Protein AF-A0A0D0QSJ8-F1 (afdb_monomer_lite)

Structure (mmCIF, N/CA/C/O backbone):
data_AF-A0A0D0QSJ8-F1
#
_entry.id   AF-A0A0D0QSJ8-F1
#
loop_
_atom_site.group_PDB
_atom_site.id
_atom_site.type_symbol
_atom_site.label_atom_id
_atom_site.label_alt_id
_atom_site.label_comp_id
_atom_site.label_asym_id
_atom_site.label_entity_id
_atom_site.label_seq_id
_atom_site.pdbx_PDB_ins_code
_atom_site.Cartn_x
_atom_site.Cartn_y
_atom_site.Cartn_z
_atom_site.occupancy
_atom_site.B_iso_or_equiv
_atom_site.auth_seq_id
_atom_site.auth_comp_id
_atom_site.auth_asym_id
_atom_site.auth_atom_id
_atom_site.pdbx_PDB_model_num
ATOM 1 N N . MET A 1 1 ? -5.453 -16.944 7.792 1.00 50.31 1 MET A N 1
ATOM 2 C CA . MET A 1 1 ? -6.016 -16.166 6.670 1.00 50.31 1 MET A CA 1
ATOM 3 C C . MET A 1 1 ? -5.012 -15.908 5.555 1.00 50.31 1 MET A C 1
ATOM 5 O O . MET A 1 1 ? -5.232 -16.439 4.484 1.00 50.31 1 MET A O 1
ATOM 9 N N . ILE A 1 2 ? -3.893 -15.196 5.755 1.00 50.09 2 ILE A N 1
ATOM 10 C CA . ILE A 1 2 ? -2.922 -14.981 4.650 1.00 50.09 2 ILE A CA 1
ATOM 11 C C . ILE A 1 2 ? -2.164 -16.271 4.277 1.00 50.09 2 ILE A C 1
ATOM 13 O O . ILE A 1 2 ? -1.874 -16.495 3.110 1.00 50.09 2 ILE A O 1
ATOM 17 N N . HIS A 1 3 ? -1.943 -17.170 5.242 1.00 47.53 3 HIS A N 1
ATOM 18 C CA . HIS A 1 3 ? -1.333 -18.490 5.017 1.00 47.53 3 HIS A CA 1
ATOM 19 C C . HIS A 1 3 ? -2.167 -19.453 4.143 1.00 47.53 3 HIS A C 1
ATOM 21 O O . HIS A 1 3 ? -1.675 -20.513 3.788 1.00 47.53 3 HIS A O 1
ATOM 27 N N . GLN A 1 4 ? -3.420 -19.121 3.799 1.00 45.34 4 GLN A N 1
ATOM 28 C CA . GLN A 1 4 ? -4.262 -19.937 2.903 1.00 45.34 4 GLN A CA 1
ATOM 29 C C . GLN A 1 4 ? -4.112 -19.566 1.419 1.00 45.34 4 GLN A C 1
ATOM 31 O O . GLN A 1 4 ? -4.763 -20.169 0.571 1.00 45.34 4 GLN A O 1
ATOM 36 N N . LEU A 1 5 ? -3.267 -18.585 1.089 1.00 55.03 5 LEU A N 1
ATOM 37 C CA . LEU A 1 5 ? -2.958 -18.219 -0.297 1.00 55.03 5 LEU A CA 1
ATOM 38 C C . LEU A 1 5 ? -1.807 -19.063 -0.893 1.00 55.03 5 LEU A C 1
ATOM 40 O O . LEU A 1 5 ? -1.470 -18.890 -2.057 1.00 55.03 5 LEU A O 1
ATOM 44 N N . ASP A 1 6 ? -1.215 -19.975 -0.113 1.00 48.91 6 ASP A N 1
ATOM 45 C CA . ASP A 1 6 ? 0.107 -20.566 -0.388 1.00 48.91 6 ASP A CA 1
ATOM 46 C C . ASP A 1 6 ? 0.130 -21.791 -1.325 1.00 48.91 6 ASP A C 1
ATOM 48 O O . ASP A 1 6 ? 1.215 -22.250 -1.669 1.00 48.91 6 ASP A O 1
ATOM 52 N N . SER A 1 7 ? -1.007 -22.360 -1.751 1.00 50.69 7 SER A N 1
ATOM 53 C CA . SER A 1 7 ? -0.975 -23.637 -2.495 1.00 50.69 7 SER A CA 1
ATOM 54 C C . SER A 1 7 ? -1.142 -23.538 -4.015 1.00 50.69 7 SER A C 1
ATOM 56 O O . SER A 1 7 ? -0.770 -24.480 -4.706 1.00 50.69 7 SER A O 1
ATOM 58 N N . GLU A 1 8 ? -1.649 -22.426 -4.561 1.00 54.78 8 GLU A N 1
ATOM 59 C CA . GLU A 1 8 ? -1.856 -22.278 -6.021 1.00 54.78 8 GLU A CA 1
ATOM 60 C C . GLU A 1 8 ? -1.363 -20.940 -6.603 1.00 54.78 8 GLU A C 1
ATOM 62 O O . GLU A 1 8 ? -1.189 -20.813 -7.816 1.00 54.78 8 GLU A O 1
ATOM 67 N N . GLU A 1 9 ? -1.084 -19.937 -5.765 1.00 60.19 9 GLU A N 1
ATOM 68 C CA . GLU A 1 9 ? -0.726 -18.585 -6.201 1.00 60.19 9 GLU A CA 1
ATOM 69 C C . GLU A 1 9 ? 0.754 -18.307 -5.938 1.00 60.19 9 GLU A C 1
ATOM 71 O O . GLU A 1 9 ? 1.255 -18.495 -4.833 1.00 60.19 9 GLU A O 1
ATOM 76 N N . LYS A 1 10 ? 1.476 -17.844 -6.967 1.00 77.12 10 LYS A N 1
ATOM 77 C CA . LYS A 1 10 ? 2.928 -17.607 -6.939 1.00 77.12 10 LYS A CA 1
ATOM 78 C C . LYS A 1 10 ? 3.297 -16.356 -6.124 1.00 77.12 10 LYS A C 1
ATOM 80 O O . LYS A 1 10 ? 3.860 -15.391 -6.655 1.00 77.12 10 LYS A O 1
ATOM 85 N N . ILE A 1 11 ? 3.014 -16.377 -4.825 1.00 87.12 11 ILE A N 1
ATOM 86 C CA . ILE A 1 11 ? 3.501 -15.394 -3.858 1.00 87.12 11 ILE A CA 1
ATOM 87 C C . ILE A 1 11 ? 4.994 -15.637 -3.645 1.00 87.12 11 ILE A C 1
ATOM 89 O O . ILE A 1 11 ? 5.423 -16.715 -3.254 1.00 87.12 11 ILE A O 1
ATOM 93 N N . TYR A 1 12 ? 5.802 -14.615 -3.907 1.00 90.88 12 TYR A N 1
ATOM 94 C CA . TYR A 1 12 ? 7.232 -14.649 -3.618 1.00 90.88 12 TYR A CA 1
ATOM 95 C C . TYR A 1 12 ? 7.493 -14.425 -2.127 1.00 90.88 12 TYR A C 1
ATOM 97 O O . TYR A 1 12 ? 8.312 -15.104 -1.511 1.00 90.88 12 TYR A O 1
ATOM 105 N N . LYS A 1 13 ? 6.821 -13.423 -1.544 1.00 93.44 13 LYS A N 1
ATOM 106 C CA . LYS A 1 13 ? 7.019 -13.039 -0.145 1.00 93.44 13 LYS A CA 1
ATOM 107 C C . LYS A 1 13 ? 5.853 -12.223 0.388 1.00 93.44 13 LYS A C 1
ATOM 109 O O . LYS A 1 13 ? 5.409 -11.272 -0.254 1.00 93.44 13 LYS A O 1
ATOM 114 N N . VAL A 1 14 ? 5.449 -12.503 1.623 1.00 94.69 14 VAL A N 1
ATOM 115 C CA . VAL A 1 14 ? 4.578 -11.623 2.408 1.00 94.69 14 VAL A CA 1
ATOM 116 C C . VAL A 1 14 ? 5.390 -10.967 3.517 1.00 94.69 14 VAL A C 1
ATOM 118 O O . VAL A 1 14 ? 6.173 -11.618 4.203 1.00 94.69 14 VAL A O 1
ATOM 121 N N . THR A 1 15 ? 5.203 -9.664 3.710 1.00 93.50 15 THR A N 1
ATOM 122 C CA . THR A 1 15 ? 5.755 -8.934 4.860 1.00 93.50 15 THR A CA 1
ATOM 123 C C . THR A 1 15 ? 4.665 -8.148 5.566 1.00 93.50 15 THR A C 1
ATOM 125 O O . THR A 1 15 ? 3.685 -7.727 4.952 1.00 93.50 15 THR A O 1
ATOM 128 N N . TYR A 1 16 ? 4.848 -7.934 6.861 1.00 93.62 16 TYR A N 1
ATOM 129 C CA . TYR A 1 16 ? 3.934 -7.180 7.706 1.00 93.62 16 TYR A CA 1
ATOM 130 C C . TYR A 1 16 ? 4.689 -6.056 8.407 1.00 93.62 16 TYR A C 1
ATOM 132 O O . TYR A 1 16 ? 5.886 -6.147 8.683 1.00 93.62 16 TYR A O 1
ATOM 140 N N . ARG A 1 17 ? 3.982 -4.965 8.684 1.00 89.25 17 ARG A N 1
ATOM 141 C CA . ARG A 1 17 ? 4.535 -3.799 9.362 1.00 89.25 17 ARG A CA 1
ATOM 142 C C . ARG A 1 17 ? 3.468 -3.133 10.209 1.00 89.25 17 ARG A C 1
ATOM 144 O O . ARG A 1 17 ? 2.369 -2.856 9.736 1.00 89.25 17 ARG A O 1
ATOM 151 N N . LEU A 1 18 ? 3.857 -2.752 11.419 1.00 90.94 18 LEU A N 1
ATOM 152 C CA . LEU A 1 18 ? 3.128 -1.771 12.211 1.00 90.94 18 LEU A CA 1
ATOM 153 C C . LEU A 1 18 ? 3.786 -0.401 12.065 1.00 90.94 18 LEU A C 1
ATOM 155 O O . LEU A 1 18 ? 5.015 -0.260 12.050 1.00 90.94 18 LEU A O 1
ATOM 159 N N . LYS A 1 19 ? 2.963 0.633 11.904 1.00 87.38 19 LYS A N 1
ATOM 160 C CA . LYS A 1 19 ? 3.442 2.009 11.832 1.00 87.38 19 LYS A CA 1
ATOM 161 C C . LYS A 1 19 ? 3.973 2.429 13.205 1.00 87.38 19 LYS A C 1
ATOM 163 O O . LYS A 1 19 ? 3.312 2.222 14.217 1.00 87.38 19 LYS A O 1
ATOM 168 N N . SER A 1 20 ? 5.155 3.048 13.244 1.00 89.69 20 SER A N 1
ATOM 169 C CA . SER A 1 20 ? 5.714 3.542 14.506 1.00 89.69 20 SER A CA 1
ATOM 170 C C . SER A 1 20 ? 4.840 4.646 15.102 1.00 89.69 20 SER A C 1
ATOM 172 O O . SER A 1 20 ? 4.255 5.441 14.358 1.00 89.69 20 SER A O 1
ATOM 174 N N . ILE A 1 21 ? 4.814 4.745 16.434 1.00 89.19 21 ILE A N 1
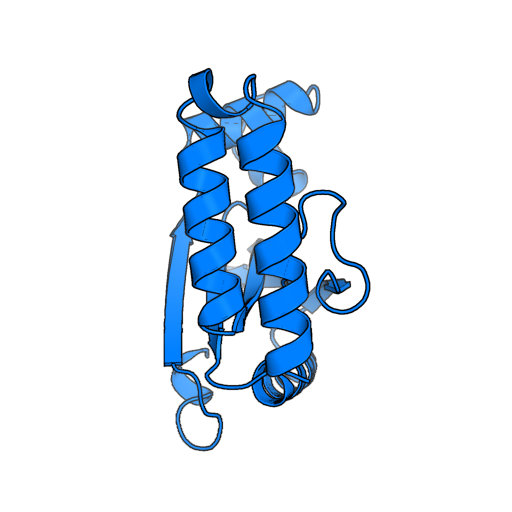ATOM 175 C CA . ILE A 1 21 ? 4.052 5.768 17.166 1.00 89.19 21 ILE A CA 1
ATOM 176 C C . ILE A 1 21 ? 4.399 7.168 16.646 1.00 89.19 21 ILE A C 1
ATOM 178 O O . ILE A 1 21 ? 3.509 7.938 16.307 1.00 89.19 21 ILE A O 1
ATOM 182 N N . GLN A 1 22 ? 5.685 7.469 16.439 1.00 91.50 22 GLN A N 1
ATOM 183 C CA . GLN A 1 22 ? 6.127 8.767 15.916 1.00 91.50 22 GLN A CA 1
ATOM 184 C C . GLN A 1 22 ? 5.538 9.063 14.526 1.00 91.50 22 GLN A C 1
ATOM 186 O O . GLN A 1 22 ? 5.213 10.201 14.195 1.00 91.50 22 GLN A O 1
ATOM 191 N N . SER A 1 23 ? 5.392 8.042 13.681 1.00 90.44 23 SER A N 1
ATOM 192 C CA . SER A 1 23 ? 4.820 8.193 12.342 1.00 90.44 23 SER A CA 1
ATOM 193 C C . SER A 1 23 ? 3.296 8.324 12.366 1.00 90.44 23 SER A C 1
ATOM 195 O O . SER A 1 23 ? 2.751 9.041 11.528 1.00 90.44 23 SER A O 1
ATOM 197 N N . ILE A 1 24 ? 2.624 7.673 13.320 1.00 91.38 24 ILE A N 1
ATOM 198 C CA . ILE A 1 24 ? 1.192 7.849 13.604 1.00 91.38 24 ILE A CA 1
ATOM 199 C C . ILE A 1 24 ? 0.940 9.288 14.068 1.00 91.38 24 ILE A C 1
ATOM 201 O O . ILE A 1 24 ? 0.158 9.996 13.433 1.00 91.38 24 ILE A O 1
ATOM 205 N N . SER A 1 25 ? 1.666 9.756 15.090 1.00 91.62 25 SER A N 1
ATOM 206 C CA . SER A 1 25 ? 1.524 11.106 15.650 1.00 91.62 25 SER A CA 1
ATOM 207 C C . SER A 1 25 ? 1.720 12.186 14.591 1.00 91.62 25 SER A C 1
ATOM 209 O O . SER A 1 25 ? 0.851 13.036 14.412 1.00 91.62 25 SER A O 1
ATOM 211 N N . ARG A 1 26 ? 2.795 12.098 13.791 1.00 92.12 26 ARG A N 1
ATOM 212 C CA . ARG A 1 26 ? 3.039 13.038 12.681 1.00 92.12 26 ARG A CA 1
ATOM 213 C C . ARG A 1 26 ? 1.905 13.051 11.658 1.00 92.12 26 ARG A C 1
ATOM 215 O O . ARG A 1 26 ? 1.605 14.096 11.088 1.00 92.12 26 ARG A O 1
ATOM 222 N N . LYS A 1 27 ? 1.281 11.902 11.383 1.00 90.81 27 LYS A N 1
ATOM 223 C CA . LYS A 1 27 ? 0.194 11.805 10.400 1.00 90.81 27 LYS A CA 1
ATOM 224 C C . LYS A 1 27 ? -1.120 12.380 10.937 1.00 90.81 27 LYS A C 1
ATOM 226 O O . LYS A 1 27 ? -1.842 13.005 10.165 1.00 90.81 27 LYS A O 1
ATOM 231 N N . LEU A 1 28 ? -1.399 12.215 12.232 1.00 93.56 28 LEU A N 1
ATOM 232 C CA . LEU A 1 28 ? -2.527 12.871 12.904 1.00 93.56 28 LEU A CA 1
ATOM 233 C C . LEU A 1 28 ? -2.352 14.389 12.939 1.00 93.56 28 LEU A C 1
ATOM 235 O O . LEU A 1 28 ? -3.257 15.109 12.528 1.00 93.56 28 LEU A O 1
ATOM 239 N N . GLN A 1 29 ? -1.160 14.864 13.303 1.00 93.75 29 GLN A N 1
ATOM 240 C CA . GLN A 1 29 ? -0.836 16.292 13.306 1.00 93.75 29 GLN A CA 1
ATOM 241 C C . GLN A 1 29 ? -0.994 16.919 11.914 1.00 93.75 29 GLN A C 1
ATOM 243 O O . GLN A 1 29 ? -1.662 17.934 11.780 1.00 93.75 29 GLN A O 1
ATOM 248 N N . ARG A 1 30 ? -0.491 16.272 10.849 1.00 92.50 30 ARG A N 1
ATOM 249 C CA . ARG A 1 30 ? -0.698 16.725 9.453 1.00 92.50 30 ARG A CA 1
ATOM 250 C C . ARG A 1 30 ? -2.169 16.789 9.029 1.00 92.50 30 ARG A C 1
ATOM 252 O O . ARG A 1 30 ? -2.491 17.465 8.062 1.00 92.50 30 ARG A O 1
ATOM 259 N N . LYS A 1 31 ? -3.046 16.046 9.706 1.00 92.12 31 LYS A N 1
ATOM 260 C CA . LYS A 1 31 ? -4.500 16.051 9.496 1.00 92.12 31 LYS A CA 1
ATOM 261 C C . LYS A 1 31 ? -5.230 16.989 10.468 1.00 92.12 31 LYS A C 1
ATOM 263 O O . LYS A 1 31 ? -6.458 16.947 10.510 1.00 92.12 31 LYS A O 1
ATOM 268 N N . ASN A 1 32 ? -4.500 17.791 11.249 1.00 93.19 32 ASN A N 1
ATOM 269 C CA . ASN A 1 32 ? -5.026 18.645 12.315 1.00 93.19 32 ASN A CA 1
ATOM 270 C C . ASN A 1 32 ? -5.907 17.865 13.307 1.00 93.19 32 ASN A C 1
ATOM 272 O O . ASN A 1 32 ? -6.999 18.298 13.670 1.00 93.19 32 ASN A O 1
ATOM 276 N N . LYS A 1 33 ? -5.458 16.666 13.703 1.00 94.25 33 LYS A N 1
ATOM 277 C CA . LYS A 1 33 ? -6.124 15.815 14.697 1.00 94.25 33 LYS A CA 1
ATOM 278 C C . LYS A 1 33 ? -5.249 15.652 15.931 1.00 94.25 33 LYS A C 1
ATOM 280 O O . LYS A 1 33 ? -4.031 15.507 15.824 1.00 94.25 33 LYS A O 1
ATOM 285 N N . GLU A 1 34 ? -5.892 15.619 17.091 1.00 93.38 34 GLU A N 1
ATOM 286 C CA . GLU A 1 34 ? -5.233 15.342 18.365 1.00 93.38 34 GLU A CA 1
ATOM 287 C C . GLU A 1 34 ? -4.600 13.942 18.356 1.00 93.38 34 GLU A C 1
ATOM 289 O O . GLU A 1 34 ? -5.169 12.990 17.802 1.00 93.38 34 GLU A O 1
ATOM 294 N N . VAL A 1 35 ? -3.424 13.814 18.972 1.00 92.00 35 VAL A N 1
ATOM 295 C CA . VAL A 1 35 ? -2.651 12.569 19.024 1.00 92.00 35 VAL A CA 1
ATOM 296 C C . VAL A 1 35 ? -3.228 11.646 20.097 1.00 92.00 35 VAL A C 1
ATOM 298 O O . VAL A 1 35 ? -2.717 11.547 21.206 1.00 92.00 35 VAL A O 1
ATOM 301 N N . THR A 1 36 ? -4.308 10.951 19.749 1.00 91.44 36 THR A N 1
ATOM 302 C CA . THR A 1 36 ? -4.957 9.958 20.613 1.00 91.44 36 THR A CA 1
ATOM 303 C C . THR A 1 36 ? -5.135 8.633 19.877 1.00 91.44 36 THR A C 1
ATOM 305 O O . THR A 1 36 ? -5.249 8.597 18.648 1.00 91.44 36 THR A O 1
ATOM 308 N N . LEU A 1 37 ? -5.200 7.522 20.621 1.00 84.50 37 LEU A N 1
ATOM 309 C CA . LEU A 1 37 ? -5.452 6.193 20.045 1.00 84.50 37 LEU A CA 1
ATOM 310 C C . LEU A 1 37 ? -6.792 6.151 19.293 1.00 84.50 37 LEU A C 1
ATOM 312 O O . LEU A 1 37 ? -6.882 5.579 18.209 1.00 84.50 37 LEU A O 1
ATOM 316 N N . LYS A 1 38 ? -7.818 6.811 19.844 1.00 87.69 38 LYS A N 1
ATOM 317 C CA . LYS A 1 38 ? -9.143 6.927 19.225 1.00 87.69 38 LYS A CA 1
ATOM 318 C C . LYS A 1 38 ? -9.057 7.604 17.855 1.00 87.69 38 LYS A C 1
ATOM 320 O O . LYS A 1 38 ? -9.573 7.070 16.877 1.00 87.69 38 LYS A O 1
ATOM 325 N N . ASN A 1 39 ? -8.359 8.737 17.768 1.00 89.69 39 ASN A N 1
ATOM 326 C CA . ASN A 1 39 ? -8.180 9.445 16.502 1.00 89.69 39 ASN A CA 1
ATOM 327 C C . ASN A 1 39 ? -7.306 8.661 15.521 1.00 89.69 39 ASN A C 1
ATOM 329 O O . ASN A 1 39 ? -7.582 8.685 14.324 1.00 89.69 39 ASN A O 1
ATOM 333 N N . ALA A 1 40 ? -6.286 7.946 16.002 1.00 87.12 40 ALA A N 1
ATOM 334 C CA . ALA A 1 40 ? -5.481 7.074 15.155 1.00 87.12 40 ALA A CA 1
ATOM 335 C C . ALA A 1 40 ? -6.368 6.041 14.447 1.00 87.12 40 ALA A C 1
ATOM 337 O O . ALA A 1 40 ? -6.389 6.009 13.219 1.00 87.12 40 AL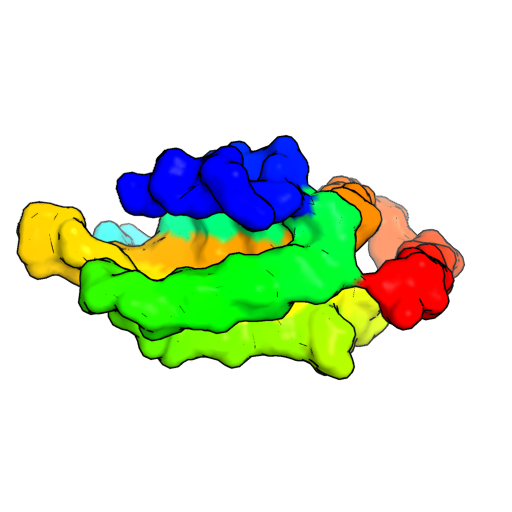A A O 1
ATOM 338 N N . LEU A 1 41 ? -7.146 5.266 15.210 1.00 83.44 41 LEU A N 1
ATOM 339 C CA . LEU A 1 41 ? -8.020 4.219 14.671 1.00 83.44 41 LEU A CA 1
ATOM 340 C C . LEU A 1 41 ? -9.122 4.765 13.753 1.00 83.44 41 LEU A C 1
ATOM 342 O O . LEU A 1 41 ? -9.541 4.075 12.832 1.00 83.44 41 LEU A O 1
ATOM 346 N N . HIS A 1 42 ? -9.583 5.994 13.993 1.00 85.25 42 HIS A N 1
ATOM 347 C CA . HIS A 1 42 ? -10.661 6.595 13.211 1.00 85.25 42 HIS A CA 1
ATOM 348 C C . HIS A 1 42 ? -10.184 7.269 11.912 1.00 85.25 42 HIS A C 1
ATOM 350 O O . HIS A 1 42 ? -10.876 7.215 10.900 1.00 85.25 42 HIS A O 1
ATOM 356 N N . TYR A 1 43 ? -9.016 7.924 11.918 1.00 86.88 43 TYR A N 1
ATOM 357 C CA . TYR A 1 43 ? -8.571 8.777 10.805 1.00 86.88 43 TYR A CA 1
ATOM 358 C C . TYR A 1 43 ? -7.408 8.209 9.981 1.00 86.88 43 TYR A C 1
ATOM 360 O O . TYR A 1 43 ? -7.068 8.782 8.933 1.00 86.88 43 TYR A O 1
ATOM 368 N N . LEU A 1 44 ? -6.744 7.151 10.453 1.00 87.19 44 LEU A N 1
ATOM 369 C CA . LEU A 1 44 ? -5.594 6.557 9.776 1.00 87.19 44 LEU A CA 1
ATOM 370 C C . LEU A 1 44 ? -5.918 5.153 9.274 1.00 87.19 44 LEU A C 1
ATOM 372 O O . LEU A 1 44 ? -6.220 4.261 10.054 1.00 87.19 44 LEU A O 1
ATOM 376 N N . ASN A 1 45 ? -5.738 4.951 7.970 1.00 84.88 45 ASN A N 1
ATOM 377 C CA . ASN A 1 45 ? -6.038 3.677 7.313 1.00 84.88 45 ASN A CA 1
ATOM 378 C C . ASN A 1 45 ? -4.818 2.746 7.168 1.00 84.88 45 ASN A C 1
ATOM 380 O O . ASN A 1 45 ? -4.943 1.647 6.651 1.00 84.88 45 ASN A O 1
ATOM 384 N N . ASP A 1 46 ? -3.631 3.204 7.574 1.00 84.38 46 ASP A N 1
ATOM 385 C CA . ASP A 1 46 ? -2.330 2.558 7.344 1.00 84.38 46 ASP A CA 1
ATOM 386 C C . ASP A 1 46 ? -1.544 2.375 8.655 1.00 84.38 46 ASP A C 1
ATOM 388 O O . ASP A 1 46 ? -0.326 2.584 8.709 1.00 84.38 46 ASP A O 1
ATOM 392 N N . ILE A 1 47 ? -2.255 2.062 9.744 1.00 86.88 47 ILE A N 1
ATOM 393 C CA . ILE A 1 47 ? -1.634 1.713 11.031 1.00 86.88 47 ILE A CA 1
ATOM 394 C C . ILE A 1 47 ? -0.979 0.337 10.923 1.00 86.88 47 ILE A C 1
ATOM 396 O O . ILE A 1 47 ? 0.191 0.181 11.281 1.00 86.88 47 ILE A O 1
ATOM 400 N N . ALA A 1 48 ? -1.723 -0.631 10.393 1.00 91.44 48 ALA A N 1
ATOM 401 C CA . ALA A 1 48 ? -1.220 -1.937 10.006 1.00 91.44 48 ALA A CA 1
ATOM 402 C C . ALA A 1 48 ? -1.053 -1.984 8.485 1.00 91.44 48 ALA A C 1
ATOM 404 O O . ALA A 1 48 ? -1.908 -1.503 7.739 1.00 91.44 48 ALA A O 1
ATOM 405 N N . GLY A 1 49 ? 0.067 -2.543 8.038 1.00 93.69 49 GLY A N 1
ATOM 406 C CA . GLY A 1 49 ? 0.385 -2.698 6.629 1.00 93.69 49 GLY A CA 1
ATOM 407 C C . GLY A 1 49 ? 0.837 -4.117 6.320 1.00 93.69 49 GLY A C 1
ATOM 408 O O . GLY A 1 49 ? 1.679 -4.669 7.030 1.00 93.69 49 GLY A O 1
ATOM 409 N N . ILE A 1 50 ? 0.313 -4.681 5.240 1.00 95.25 50 ILE A N 1
ATOM 410 C CA . ILE A 1 50 ? 0.759 -5.943 4.655 1.00 95.25 50 ILE A CA 1
ATOM 411 C C . ILE A 1 50 ? 1.315 -5.628 3.273 1.00 95.25 50 ILE A C 1
ATOM 413 O O . ILE A 1 50 ? 0.737 -4.842 2.525 1.00 95.25 50 ILE A O 1
ATOM 417 N N . ARG A 1 51 ? 2.432 -6.247 2.907 1.00 96.12 51 ARG A N 1
ATOM 418 C CA . ARG A 1 51 ? 2.924 -6.232 1.532 1.00 96.12 51 ARG A CA 1
ATOM 419 C C . ARG A 1 51 ? 2.988 -7.648 1.000 1.00 96.12 51 ARG A C 1
ATOM 421 O O . ARG A 1 51 ? 3.670 -8.481 1.591 1.00 96.12 51 ARG A O 1
ATOM 428 N N . ILE A 1 52 ? 2.315 -7.871 -0.119 1.00 96.19 52 ILE A N 1
ATOM 429 C CA . ILE A 1 52 ? 2.333 -9.128 -0.859 1.00 96.19 52 ILE A CA 1
ATOM 430 C C . ILE A 1 52 ? 3.168 -8.895 -2.116 1.00 96.19 52 ILE A C 1
ATOM 432 O O . ILE A 1 52 ? 2.827 -8.065 -2.960 1.00 96.19 52 ILE A O 1
ATOM 436 N N . ILE A 1 53 ? 4.301 -9.584 -2.198 1.00 96.12 53 ILE A N 1
ATOM 437 C CA . ILE A 1 53 ? 5.211 -9.542 -3.337 1.00 96.12 53 ILE A CA 1
ATOM 438 C C . ILE A 1 53 ? 4.950 -10.797 -4.160 1.00 96.12 53 ILE A C 1
ATOM 440 O O . ILE A 1 53 ? 5.088 -11.911 -3.657 1.00 96.12 53 ILE A O 1
ATOM 444 N N . CYS A 1 54 ? 4.560 -10.599 -5.410 1.00 94.50 54 CYS A N 1
ATOM 445 C CA . CYS A 1 54 ? 4.212 -11.638 -6.367 1.00 94.50 54 CYS A CA 1
ATOM 446 C C . CYS A 1 54 ? 5.352 -11.814 -7.371 1.00 94.50 54 CYS A C 1
ATOM 448 O O . CYS A 1 54 ? 6.131 -10.884 -7.604 1.00 94.50 54 CYS A O 1
ATOM 450 N N . ASN A 1 55 ? 5.449 -12.998 -7.971 1.00 90.38 55 ASN A N 1
ATOM 451 C CA . ASN A 1 55 ? 6.461 -13.251 -8.994 1.00 90.38 55 ASN A CA 1
ATOM 452 C C . ASN A 1 55 ? 6.143 -12.518 -10.304 1.00 90.38 55 ASN A C 1
ATOM 454 O O . ASN A 1 55 ? 7.040 -11.916 -10.890 1.00 90.38 55 ASN A O 1
ATOM 458 N N . LEU A 1 56 ? 4.879 -12.546 -10.739 1.00 90.19 56 LEU A N 1
ATOM 459 C CA . LEU A 1 56 ? 4.446 -11.990 -12.021 1.00 90.19 56 LEU A CA 1
ATOM 460 C C . LEU A 1 56 ? 3.392 -10.895 -11.854 1.00 90.19 56 LEU A C 1
ATOM 462 O O . LEU A 1 56 ? 2.738 -10.776 -10.815 1.00 90.19 56 LEU A O 1
ATOM 466 N N . TYR A 1 57 ? 3.223 -10.112 -12.919 1.00 91.38 57 TYR A N 1
ATOM 467 C CA . TYR A 1 57 ? 2.212 -9.064 -13.028 1.00 91.38 57 TYR A CA 1
ATOM 468 C C . TYR A 1 57 ? 0.790 -9.610 -12.825 1.00 91.38 57 TYR A C 1
ATOM 470 O O . TYR A 1 57 ? 0.057 -9.109 -11.974 1.00 91.38 57 TYR A O 1
ATOM 478 N N . ASP A 1 58 ? 0.423 -10.684 -13.529 1.00 92.44 58 ASP A N 1
ATOM 479 C CA . ASP A 1 58 ? -0.923 -11.271 -13.450 1.00 92.44 58 ASP A CA 1
ATOM 480 C C . ASP A 1 58 ? -1.271 -11.773 -12.046 1.00 92.44 58 ASP A C 1
ATOM 482 O O . ASP A 1 58 ? -2.420 -11.681 -11.607 1.00 92.44 58 ASP A O 1
ATOM 486 N N . ASP A 1 59 ? -0.276 -12.276 -11.313 1.00 92.81 59 ASP A N 1
ATOM 487 C CA . ASP A 1 59 ? -0.463 -12.783 -9.954 1.00 92.81 59 ASP A CA 1
ATOM 488 C C . ASP A 1 59 ? -0.898 -11.662 -8.997 1.00 92.81 59 ASP A C 1
ATOM 490 O O . ASP A 1 59 ? -1.716 -11.895 -8.105 1.00 92.81 59 ASP A O 1
ATOM 494 N N . VAL A 1 60 ? -0.437 -10.424 -9.224 1.00 94.88 60 VAL A N 1
ATOM 495 C CA . VAL A 1 60 ? -0.873 -9.250 -8.452 1.00 94.88 60 VAL A CA 1
ATOM 496 C C . VAL A 1 60 ? -2.387 -9.069 -8.558 1.00 94.88 60 VAL A C 1
ATOM 498 O O . VAL A 1 60 ? -3.059 -8.873 -7.542 1.00 94.88 60 VAL A O 1
ATOM 501 N N . TYR A 1 61 ? -2.941 -9.159 -9.768 1.00 95.00 61 TYR A N 1
ATOM 502 C CA . TYR A 1 61 ? -4.373 -8.974 -10.000 1.00 95.00 61 TYR A CA 1
ATOM 503 C C . TYR A 1 61 ? -5.197 -10.179 -9.555 1.00 95.00 61 TYR A C 1
ATOM 505 O O . TYR A 1 61 ? -6.243 -9.991 -8.935 1.00 95.00 61 TYR A O 1
ATOM 513 N N . LYS A 1 62 ? -4.708 -11.407 -9.774 1.00 93.62 62 LYS A N 1
ATOM 514 C CA . LYS A 1 62 ? -5.356 -12.628 -9.264 1.00 93.62 62 LYS A CA 1
ATOM 515 C C . LYS A 1 62 ? -5.532 -12.570 -7.748 1.00 93.62 62 LYS A C 1
ATOM 517 O O . LYS A 1 62 ? -6.646 -12.737 -7.254 1.00 93.62 62 LYS A O 1
ATOM 522 N N . ILE A 1 63 ? -4.465 -12.238 -7.019 1.00 93.25 63 ILE A N 1
ATOM 523 C CA . ILE A 1 63 ? -4.518 -12.123 -5.558 1.00 93.25 63 ILE A CA 1
ATOM 524 C C . ILE A 1 63 ? -5.394 -10.936 -5.142 1.00 93.25 63 ILE A C 1
ATOM 526 O O . ILE A 1 63 ? -6.193 -11.070 -4.219 1.00 93.25 63 ILE A O 1
ATOM 530 N N . THR A 1 64 ? -5.315 -9.793 -5.834 1.00 94.62 64 THR A N 1
ATOM 531 C CA . THR A 1 64 ? -6.198 -8.641 -5.561 1.00 94.62 64 THR A CA 1
ATOM 532 C C . THR A 1 64 ? -7.676 -9.023 -5.684 1.00 94.62 64 THR A C 1
ATOM 534 O O . THR A 1 64 ? -8.483 -8.635 -4.841 1.00 94.62 64 THR A O 1
ATOM 537 N N . ASN A 1 65 ? -8.047 -9.797 -6.704 1.00 94.00 65 ASN A N 1
ATOM 538 C CA . ASN A 1 65 ? -9.420 -10.258 -6.906 1.00 94.00 65 ASN A CA 1
ATOM 539 C C . ASN A 1 65 ? -9.843 -11.256 -5.827 1.00 94.00 65 ASN A C 1
ATOM 541 O O . ASN A 1 65 ? -10.910 -11.102 -5.244 1.00 94.00 65 ASN A O 1
ATOM 545 N N . LYS A 1 66 ? -8.983 -12.216 -5.481 1.00 91.81 66 LYS A N 1
ATOM 546 C CA . LYS A 1 66 ? -9.268 -13.185 -4.417 1.00 91.81 66 LYS A CA 1
ATOM 547 C C . LYS A 1 66 ? -9.414 -12.538 -3.043 1.00 91.81 66 LYS A C 1
ATOM 549 O O . LYS A 1 66 ? -10.290 -12.917 -2.279 1.00 91.81 66 LYS A O 1
ATOM 554 N N . LEU A 1 67 ? -8.611 -11.523 -2.722 1.00 92.06 67 LEU A N 1
ATOM 555 C CA . LEU A 1 67 ? -8.760 -10.784 -1.464 1.00 92.06 67 LEU A CA 1
ATOM 556 C C . LEU A 1 67 ? -10.135 -10.111 -1.340 1.00 92.06 67 LEU A C 1
ATOM 558 O O . LEU A 1 67 ? -10.627 -9.962 -0.226 1.00 92.06 67 LEU A O 1
ATOM 562 N N . GLN A 1 68 ? -10.763 -9.733 -2.458 1.00 92.88 68 GLN A N 1
ATOM 563 C CA . GLN A 1 68 ? -12.107 -9.145 -2.465 1.00 92.88 68 GLN A CA 1
ATOM 564 C C . GLN A 1 68 ? -13.217 -10.176 -2.225 1.00 92.88 68 GLN A C 1
ATOM 566 O O . GLN A 1 68 ? -14.308 -9.791 -1.818 1.00 92.88 68 GLN A O 1
ATOM 571 N N . THR A 1 69 ? -12.968 -11.469 -2.458 1.00 90.88 69 THR A N 1
ATOM 572 C CA . THR A 1 69 ? -13.974 -12.528 -2.261 1.00 90.88 69 THR A CA 1
ATOM 573 C C . THR A 1 69 ? -13.981 -13.095 -0.842 1.00 90.88 69 THR A C 1
ATOM 575 O O . THR A 1 69 ? -14.792 -13.961 -0.526 1.00 90.88 69 THR A O 1
ATOM 578 N N . ILE A 1 70 ? -13.057 -12.660 0.014 1.00 88.94 70 ILE A N 1
ATOM 579 C CA . ILE A 1 70 ? -12.940 -13.140 1.388 1.00 88.94 70 ILE A CA 1
ATOM 580 C C . ILE A 1 70 ? -13.989 -12.441 2.262 1.00 88.94 70 ILE A C 1
ATOM 582 O O . ILE A 1 70 ? -13.927 -11.230 2.451 1.00 88.94 70 ILE A O 1
ATOM 586 N N . SER A 1 71 ? -14.909 -13.213 2.847 1.00 84.06 71 SER A N 1
ATOM 587 C CA . SER A 1 71 ? -16.043 -12.704 3.638 1.00 84.06 71 SER A CA 1
ATOM 588 C C . SER A 1 71 ? -15.641 -11.810 4.813 1.00 84.06 71 SER A C 1
ATOM 590 O O . SER A 1 71 ? -16.326 -10.835 5.107 1.00 84.06 71 SER A O 1
ATOM 592 N N . ASP A 1 72 ? -14.524 -12.121 5.471 1.00 85.12 72 ASP A N 1
ATOM 593 C CA . ASP A 1 72 ? -14.092 -11.412 6.682 1.00 85.12 72 ASP A CA 1
ATOM 594 C C . ASP A 1 72 ? -13.240 -10.165 6.374 1.00 85.12 72 ASP A C 1
ATOM 596 O O . ASP A 1 72 ? -12.777 -9.482 7.293 1.00 85.12 72 ASP A O 1
ATOM 600 N N . LEU A 1 73 ? -13.001 -9.867 5.089 1.00 87.94 73 LEU A N 1
ATOM 601 C CA . LEU A 1 73 ? -12.295 -8.672 4.634 1.00 87.94 73 LEU A CA 1
ATOM 602 C C . LEU A 1 73 ? -13.281 -7.671 4.037 1.00 87.94 73 LEU A C 1
ATOM 604 O O . LEU A 1 73 ? -13.706 -7.785 2.891 1.00 87.94 73 LEU A O 1
ATOM 608 N N . GLU A 1 74 ? -13.582 -6.616 4.788 1.00 91.75 74 GLU A N 1
ATOM 609 C CA . GLU A 1 74 ? -14.359 -5.507 4.246 1.00 91.75 74 GLU A CA 1
ATOM 610 C C . GLU A 1 74 ? -13.447 -4.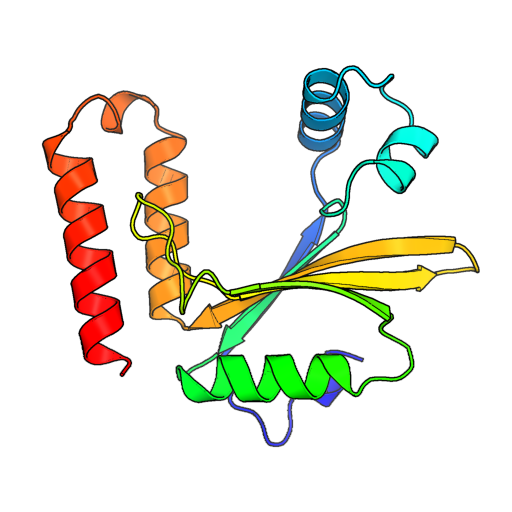603 3.410 1.00 91.75 74 GLU A C 1
ATOM 612 O O . GLU A 1 74 ? -12.561 -3.923 3.939 1.00 91.75 74 GLU A O 1
ATOM 617 N N . VAL A 1 75 ? -13.655 -4.579 2.095 1.00 93.81 75 VAL A N 1
ATOM 618 C CA . VAL A 1 75 ? -12.871 -3.751 1.174 1.00 93.81 75 VAL A CA 1
ATOM 619 C C . VAL A 1 75 ? -13.382 -2.315 1.195 1.00 93.81 75 VAL A C 1
ATOM 621 O O . VAL A 1 75 ? -14.482 -2.024 0.739 1.00 93.81 75 VAL A O 1
ATOM 624 N N . ILE A 1 76 ? -12.559 -1.392 1.690 1.00 92.94 76 ILE A N 1
ATOM 625 C CA . ILE A 1 76 ? -12.923 0.026 1.809 1.00 92.94 76 ILE A CA 1
ATOM 626 C C . ILE A 1 76 ? -12.525 0.806 0.559 1.00 92.94 76 ILE A C 1
ATOM 628 O O . ILE A 1 76 ? -13.235 1.708 0.115 1.00 92.94 76 ILE A O 1
ATOM 632 N N . LYS A 1 77 ? -11.332 0.527 0.021 1.00 95.00 77 LYS A N 1
ATOM 633 C CA . LYS A 1 77 ? -10.799 1.261 -1.129 1.00 95.00 77 LYS A CA 1
ATOM 634 C C . LYS A 1 77 ? -9.726 0.470 -1.851 1.00 95.00 77 LYS A C 1
ATOM 636 O O . LYS A 1 77 ? -8.824 -0.053 -1.209 1.00 95.00 77 LYS A O 1
ATOM 641 N N . ILE A 1 78 ? -9.745 0.516 -3.176 1.00 96.88 78 ILE A N 1
ATOM 642 C CA . ILE A 1 78 ? -8.648 0.045 -4.022 1.00 96.88 78 ILE A CA 1
ATOM 643 C C . ILE A 1 78 ? -8.099 1.239 -4.806 1.00 96.88 78 ILE A C 1
ATOM 645 O O . ILE A 1 78 ? -8.854 2.083 -5.289 1.00 96.88 78 ILE A O 1
ATOM 649 N N . LYS A 1 79 ? -6.775 1.355 -4.882 1.00 97.19 79 LYS A N 1
ATOM 650 C CA . LYS A 1 79 ? -6.072 2.299 -5.751 1.00 97.19 79 LYS A CA 1
ATOM 651 C C . LYS A 1 79 ? -5.070 1.528 -6.589 1.00 97.19 79 LYS A C 1
ATOM 653 O O . LYS A 1 79 ? -4.119 0.964 -6.048 1.00 97.19 79 LYS A O 1
ATOM 658 N N . ASP A 1 80 ? -5.275 1.542 -7.895 1.00 97.38 80 ASP A N 1
ATOM 659 C CA . ASP A 1 80 ? -4.383 0.882 -8.834 1.00 97.38 80 ASP A CA 1
ATOM 660 C C . ASP A 1 80 ? -3.322 1.868 -9.353 1.00 97.38 80 ASP A C 1
ATOM 662 O O . ASP A 1 80 ? -3.538 2.603 -10.319 1.00 97.38 80 ASP A O 1
ATOM 666 N N . TYR A 1 81 ? -2.155 1.885 -8.699 1.00 97.12 81 TYR A N 1
ATOM 667 C CA . TYR A 1 81 ? -0.996 2.634 -9.190 1.00 97.12 81 TYR A CA 1
ATOM 668 C C . TYR A 1 81 ? -0.182 1.858 -10.230 1.00 97.12 81 TYR A C 1
ATOM 670 O O . TYR A 1 81 ? 0.832 2.357 -10.703 1.00 97.12 81 TYR A O 1
ATOM 678 N N . ILE A 1 82 ? -0.561 0.629 -10.574 1.00 94.69 82 ILE A N 1
ATOM 679 C CA . ILE A 1 82 ? 0.034 -0.080 -11.705 1.00 94.69 82 ILE A CA 1
ATOM 680 C C . ILE A 1 82 ? -0.562 0.473 -13.001 1.00 94.69 82 ILE A C 1
ATOM 682 O O . ILE A 1 82 ? 0.198 0.847 -13.894 1.00 94.69 82 ILE A O 1
ATOM 686 N N . GLN A 1 83 ? -1.891 0.585 -13.074 1.00 94.31 83 GLN A N 1
ATOM 687 C CA . GLN A 1 83 ? -2.600 1.169 -14.214 1.00 94.31 83 GLN A CA 1
ATOM 688 C C . GLN A 1 83 ? -2.417 2.692 -14.281 1.00 94.31 83 GLN A C 1
ATOM 690 O O . GLN A 1 83 ? -2.201 3.239 -15.360 1.00 94.31 83 GLN A O 1
ATOM 695 N N . SER A 1 84 ? -2.456 3.373 -13.130 1.00 94.94 84 SER A N 1
ATOM 696 C CA . SER A 1 84 ? -2.271 4.828 -13.019 1.00 94.94 84 SER A CA 1
ATOM 697 C C . SER A 1 84 ? -1.068 5.166 -12.123 1.00 94.94 84 SER A C 1
ATOM 699 O O . SER A 1 84 ? -1.252 5.543 -10.959 1.00 94.94 84 SER A O 1
ATOM 701 N N . PRO A 1 85 ? 0.177 4.999 -12.617 1.00 94.50 85 PRO A N 1
ATOM 702 C CA . PRO A 1 85 ? 1.385 5.241 -11.831 1.00 94.50 85 PRO A CA 1
ATOM 703 C C . PRO A 1 85 ? 1.486 6.691 -11.365 1.00 94.50 85 PRO A C 1
ATOM 705 O O . PRO A 1 85 ? 1.013 7.615 -12.025 1.00 94.50 85 PRO A O 1
ATOM 708 N N . LYS A 1 86 ? 2.148 6.904 -10.223 1.00 92.81 86 LYS A N 1
ATOM 709 C CA . LYS A 1 86 ? 2.468 8.270 -9.781 1.00 92.81 86 LYS A CA 1
ATOM 710 C C . LYS A 1 86 ? 3.496 8.899 -10.715 1.00 92.81 86 LYS A C 1
ATOM 712 O O . LYS A 1 86 ? 4.253 8.190 -11.374 1.00 92.81 86 LYS A O 1
ATOM 717 N N . GLU A 1 87 ? 3.608 10.222 -10.662 1.00 88.56 87 GLU A N 1
ATOM 718 C CA . GLU A 1 87 ? 4.627 10.974 -11.404 1.00 88.56 87 GLU A CA 1
ATOM 719 C C . GLU A 1 87 ? 6.048 10.457 -11.156 1.00 88.56 87 GLU A C 1
ATOM 721 O O . GLU A 1 87 ? 6.844 10.402 -12.086 1.00 88.56 87 GLU A O 1
ATOM 726 N N . SER A 1 88 ? 6.362 9.994 -9.942 1.00 87.12 88 SER A N 1
ATOM 727 C CA . SER A 1 88 ? 7.672 9.405 -9.635 1.00 87.12 88 SER A CA 1
ATOM 728 C C . SER A 1 88 ? 7.969 8.100 -10.379 1.00 87.12 88 SER A C 1
ATOM 730 O O . SER A 1 88 ? 9.109 7.658 -10.388 1.00 87.12 88 SER A O 1
ATOM 732 N N . GLY A 1 89 ? 6.977 7.473 -11.016 1.00 91.06 89 GLY A N 1
ATOM 733 C CA . GLY A 1 89 ? 7.077 6.133 -11.597 1.00 91.06 89 GLY A CA 1
ATOM 734 C C . GLY A 1 89 ? 6.628 5.023 -10.645 1.00 91.06 89 GLY A C 1
ATOM 735 O O . GLY A 1 89 ? 6.602 3.856 -11.029 1.00 91.06 89 GLY A O 1
ATOM 736 N N . TYR A 1 90 ? 6.224 5.374 -9.422 1.00 94.50 90 TYR A N 1
ATOM 737 C CA . TYR A 1 90 ? 5.753 4.423 -8.421 1.00 94.50 90 TYR A CA 1
ATOM 738 C C . TYR A 1 90 ? 4.548 3.600 -8.901 1.00 94.50 90 TYR A C 1
ATOM 740 O O . TYR A 1 90 ? 3.530 4.171 -9.305 1.00 94.50 90 TYR A O 1
ATOM 748 N N . ARG A 1 91 ? 4.649 2.270 -8.743 1.00 96.06 91 ARG A N 1
ATOM 749 C CA . ARG A 1 91 ? 3.629 1.271 -9.101 1.00 96.06 91 ARG A CA 1
ATOM 750 C C . ARG A 1 91 ? 3.361 0.294 -7.958 1.00 96.06 91 ARG A C 1
ATOM 752 O O . ARG A 1 91 ? 4.291 -0.178 -7.307 1.00 96.06 91 ARG A O 1
ATOM 759 N N . SER A 1 92 ? 2.082 0.022 -7.698 1.00 97.12 92 SER A N 1
ATOM 760 C CA . SER A 1 92 ? 1.571 -0.957 -6.724 1.00 97.12 92 SER A CA 1
ATOM 761 C C . SER A 1 92 ? 0.040 -0.940 -6.756 1.00 97.12 92 SER A C 1
ATOM 763 O O . SER A 1 92 ? -0.546 0.119 -6.979 1.00 97.12 92 SER A O 1
ATOM 765 N N . VAL A 1 93 ? -0.623 -2.048 -6.437 1.00 97.94 93 VAL A N 1
ATOM 766 C CA . VAL A 1 93 ? -2.040 -2.000 -6.040 1.00 97.94 93 VAL A CA 1
ATOM 767 C C . VAL A 1 93 ? -2.112 -1.741 -4.541 1.00 97.94 93 VAL A C 1
ATOM 769 O O . VAL A 1 93 ? -1.486 -2.452 -3.755 1.00 97.94 93 VAL A O 1
ATOM 772 N N . HIS A 1 94 ? -2.838 -0.702 -4.129 1.00 97.31 94 HIS A N 1
ATOM 773 C CA . HIS A 1 94 ? -3.103 -0.399 -2.720 1.00 97.31 94 HIS A CA 1
ATOM 774 C C . HIS A 1 94 ? -4.550 -0.718 -2.401 1.00 97.31 94 HIS A C 1
ATOM 776 O O . HIS A 1 94 ? -5.458 -0.062 -2.904 1.00 97.31 94 HIS A O 1
ATOM 782 N N . MET A 1 95 ? -4.754 -1.678 -1.516 1.00 96.31 95 MET A N 1
ATOM 783 C CA . MET A 1 95 ? -6.059 -2.098 -1.046 1.00 96.31 95 MET A CA 1
ATOM 784 C C . MET A 1 95 ? -6.175 -1.765 0.439 1.00 96.31 95 MET A C 1
ATOM 786 O O . MET A 1 95 ? -5.399 -2.240 1.258 1.00 96.31 95 MET A O 1
ATOM 790 N N . ILE A 1 96 ? -7.125 -0.910 0.795 1.00 95.00 96 ILE A N 1
ATOM 791 C CA . ILE A 1 96 ? -7.474 -0.617 2.182 1.00 95.00 96 ILE A CA 1
ATOM 792 C C . ILE A 1 96 ? -8.630 -1.536 2.540 1.00 95.00 96 ILE A C 1
ATOM 794 O O . ILE A 1 96 ? -9.714 -1.414 1.964 1.00 95.00 96 ILE A O 1
ATOM 798 N N . VAL A 1 97 ? -8.389 -2.422 3.496 1.00 93.94 97 VAL A N 1
ATOM 799 C CA . VAL A 1 97 ? -9.397 -3.324 4.050 1.00 93.94 97 VAL A CA 1
ATOM 800 C C . VAL A 1 97 ? -9.612 -3.030 5.524 1.00 93.94 97 VAL A C 1
ATOM 802 O O . VAL A 1 97 ? -8.770 -2.415 6.183 1.00 93.94 97 VAL A O 1
ATOM 805 N N . CYS A 1 98 ? -10.727 -3.499 6.058 1.00 91.06 98 CYS A N 1
ATOM 806 C CA . CYS A 1 98 ? -10.966 -3.541 7.485 1.00 91.06 98 CYS A CA 1
ATOM 807 C C . CYS A 1 98 ? -11.130 -4.979 7.959 1.00 91.06 98 CYS A C 1
ATOM 809 O O . CYS A 1 98 ? -11.827 -5.773 7.336 1.00 91.06 98 CYS A O 1
ATOM 811 N N . VAL A 1 99 ? -10.493 -5.275 9.090 1.00 89.50 99 VAL A N 1
ATOM 812 C CA . VAL A 1 99 ? -10.635 -6.539 9.815 1.00 89.50 99 VAL A CA 1
ATOM 813 C C . VAL A 1 99 ? -11.222 -6.273 11.192 1.00 89.50 99 VAL A C 1
ATOM 815 O O . VAL A 1 99 ? -10.972 -5.221 11.789 1.00 89.50 99 VAL A O 1
ATOM 818 N N . TYR A 1 100 ? -11.985 -7.227 11.711 1.00 85.94 100 TYR A N 1
ATOM 819 C CA . TYR A 1 100 ? -12.537 -7.154 13.057 1.00 85.94 100 TYR A CA 1
ATOM 820 C C . TYR A 1 100 ? -11.637 -7.916 14.029 1.00 85.94 100 TYR A C 1
ATOM 822 O O . TYR A 1 100 ? -11.449 -9.121 13.906 1.00 85.94 100 TYR A O 1
ATOM 830 N N . VAL A 1 101 ? -11.088 -7.211 15.018 1.00 83.88 101 VAL A N 1
ATOM 831 C CA . VAL A 1 101 ? -10.304 -7.808 16.107 1.00 83.88 101 VAL A CA 1
ATOM 832 C C . VAL A 1 101 ? -10.986 -7.454 17.419 1.00 83.88 101 VAL A C 1
ATOM 834 O O . VAL A 1 101 ? -11.096 -6.277 17.763 1.00 83.88 101 VAL A O 1
ATOM 837 N N . ASN A 1 102 ? -11.476 -8.462 18.146 1.00 86.25 102 ASN A N 1
ATOM 838 C CA . ASN A 1 102 ? -12.225 -8.290 19.398 1.00 86.25 102 ASN A CA 1
ATOM 839 C C . ASN A 1 102 ? -13.384 -7.280 19.264 1.00 86.25 102 ASN A C 1
ATOM 841 O O . ASN A 1 102 ? -13.533 -6.370 20.080 1.00 86.25 102 ASN A O 1
ATOM 845 N N . GLY A 1 103 ? -14.149 -7.378 18.170 1.00 83.31 103 GLY A N 1
ATOM 846 C CA . GLY A 1 103 ? -15.271 -6.481 17.866 1.00 83.31 103 GLY A CA 1
ATOM 847 C C . GLY A 1 103 ? -14.878 -5.069 17.409 1.00 83.31 103 GLY A C 1
ATOM 848 O O . GLY A 1 103 ? -15.754 -4.261 17.111 1.00 83.31 103 GLY A O 1
ATOM 849 N N . LYS A 1 104 ? -13.580 -4.746 17.316 1.00 82.81 104 LYS A N 1
ATOM 850 C CA . LYS A 1 104 ? -13.099 -3.446 16.829 1.00 82.81 104 LYS A CA 1
ATOM 851 C C . LYS A 1 104 ? -12.676 -3.540 15.370 1.00 82.81 104 LYS A C 1
ATOM 853 O O . LYS A 1 104 ? -11.876 -4.399 15.007 1.00 82.81 104 LYS A O 1
ATOM 858 N N . LYS A 1 105 ? -13.172 -2.606 14.559 1.00 85.50 105 LYS A N 1
ATOM 859 C CA . LYS A 1 105 ? -12.783 -2.436 13.157 1.00 85.50 105 LYS A CA 1
ATOM 860 C C . LYS A 1 105 ? -11.387 -1.815 13.086 1.00 85.50 105 LYS A C 1
ATOM 862 O O . LYS A 1 105 ? -11.186 -0.692 13.548 1.00 85.50 105 LYS A O 1
ATOM 867 N N . ILE A 1 106 ? -10.428 -2.547 12.530 1.00 87.44 106 ILE A N 1
ATOM 868 C CA . ILE A 1 106 ? -9.043 -2.101 12.361 1.00 87.44 106 ILE A CA 1
ATOM 869 C C . ILE A 1 106 ? -8.751 -1.984 10.864 1.00 87.44 106 ILE A C 1
ATOM 871 O O . ILE A 1 106 ? -8.869 -2.979 10.145 1.00 87.44 106 ILE A O 1
ATOM 875 N N . PRO A 1 107 ? -8.369 -0.794 10.370 1.00 89.94 107 PRO A N 1
ATOM 876 C CA . PRO A 1 107 ? -7.971 -0.641 8.983 1.00 89.94 107 PRO A CA 1
ATOM 877 C C . PRO A 1 107 ? -6.561 -1.197 8.751 1.00 89.94 107 PRO A C 1
ATOM 879 O O . PRO A 1 107 ? -5.630 -0.945 9.525 1.00 89.94 107 PRO A O 1
ATOM 882 N N . VAL A 1 108 ? -6.414 -1.929 7.653 1.00 92.75 108 VAL A N 1
ATOM 883 C CA . VAL A 1 108 ? -5.163 -2.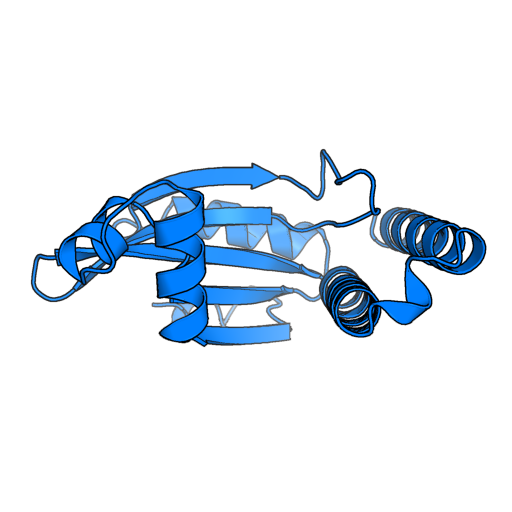527 7.196 1.00 92.75 108 VAL A CA 1
ATOM 884 C C . VAL A 1 108 ? -4.942 -2.133 5.741 1.00 92.75 108 VAL A C 1
ATOM 886 O O . VAL A 1 108 ? -5.817 -2.307 4.893 1.00 92.75 108 VAL A O 1
ATOM 889 N N . GLU A 1 109 ? -3.760 -1.606 5.439 1.00 95.75 109 GLU A N 1
ATOM 890 C CA . GLU A 1 109 ? -3.345 -1.341 4.064 1.00 95.75 109 GLU A CA 1
ATOM 891 C C . GLU A 1 109 ? -2.591 -2.557 3.517 1.00 95.75 109 GLU A C 1
ATOM 893 O O . GLU A 1 109 ? -1.528 -2.919 4.018 1.00 95.75 109 GLU A O 1
ATOM 898 N N . ILE A 1 110 ? -3.117 -3.178 2.468 1.00 96.38 110 ILE A N 1
ATOM 899 C CA . ILE A 1 110 ? -2.456 -4.234 1.708 1.00 96.38 110 ILE A CA 1
ATOM 900 C C . ILE A 1 110 ? -1.855 -3.609 0.448 1.00 96.38 110 ILE A C 1
ATOM 902 O O . ILE A 1 110 ? -2.548 -2.980 -0.350 1.00 96.38 110 ILE A O 1
ATOM 906 N N . GLN A 1 111 ? -0.551 -3.778 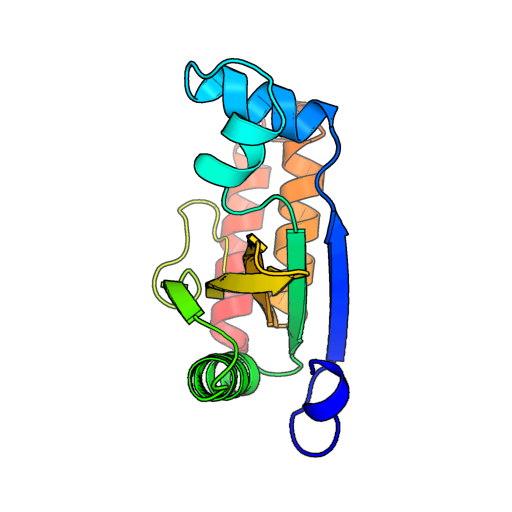0.263 1.00 97.56 111 GLN A N 1
ATOM 907 C CA . GLN A 1 111 ? 0.168 -3.348 -0.930 1.00 97.56 111 GLN A CA 1
ATOM 908 C C . GLN A 1 111 ? 0.584 -4.577 -1.730 1.00 97.56 111 GLN A C 1
ATOM 910 O O . GLN A 1 111 ? 1.392 -5.374 -1.250 1.00 97.56 111 GLN A O 1
ATOM 915 N N . LEU A 1 112 ? 0.072 -4.712 -2.948 1.00 97.44 112 LEU A N 1
ATOM 916 C CA . LEU A 1 112 ? 0.450 -5.788 -3.856 1.00 97.44 112 LEU A CA 1
ATOM 917 C C . LEU A 1 112 ? 1.401 -5.256 -4.927 1.00 97.44 112 LEU A C 1
ATOM 919 O O . LEU A 1 112 ? 1.213 -4.148 -5.453 1.00 97.44 112 LEU A O 1
ATOM 923 N N . ARG A 1 113 ? 2.475 -6.007 -5.174 1.00 97.00 113 ARG A N 1
ATOM 924 C CA . ARG A 1 113 ? 3.578 -5.630 -6.069 1.00 97.00 113 ARG A CA 1
ATOM 925 C C . ARG A 1 113 ? 4.205 -6.864 -6.696 1.00 97.00 113 ARG A C 1
ATOM 927 O O . ARG A 1 113 ? 4.186 -7.925 -6.082 1.00 97.00 113 ARG A O 1
ATOM 934 N N . THR A 1 114 ? 4.853 -6.695 -7.841 1.00 95.94 114 THR A N 1
ATOM 935 C CA . THR A 1 114 ? 5.867 -7.646 -8.309 1.00 95.94 114 THR A CA 1
ATOM 936 C C . THR A 1 114 ? 7.185 -7.456 -7.550 1.00 95.94 114 THR A C 1
ATOM 938 O O . THR A 1 114 ? 7.367 -6.477 -6.809 1.00 95.94 114 THR A O 1
ATOM 941 N N . ILE A 1 115 ? 8.137 -8.368 -7.754 1.00 94.94 115 ILE A N 1
ATOM 942 C CA . ILE A 1 115 ? 9.507 -8.239 -7.234 1.00 94.94 115 ILE A CA 1
ATOM 943 C C . ILE A 1 115 ? 10.153 -6.933 -7.722 1.00 94.94 115 ILE A C 1
ATOM 945 O O . ILE A 1 115 ? 10.695 -6.180 -6.908 1.00 94.94 115 ILE A O 1
ATOM 949 N N . ALA A 1 116 ? 10.046 -6.619 -9.018 1.00 94.31 116 ALA A N 1
ATOM 950 C CA . ALA A 1 116 ? 10.671 -5.430 -9.593 1.00 94.31 116 ALA A CA 1
ATOM 951 C C . ALA A 1 116 ? 10.025 -4.133 -9.081 1.00 94.31 116 ALA A C 1
ATOM 953 O O . ALA A 1 116 ? 10.735 -3.204 -8.689 1.00 94.31 116 ALA A O 1
ATOM 954 N N . MET A 1 117 ? 8.690 -4.089 -8.977 1.00 95.69 117 MET A N 1
ATOM 955 C CA . MET A 1 117 ? 7.976 -2.961 -8.364 1.00 95.69 117 MET A CA 1
ATOM 956 C C . MET A 1 117 ? 8.373 -2.761 -6.897 1.00 95.69 117 MET A C 1
ATOM 958 O O . MET A 1 117 ? 8.514 -1.624 -6.438 1.00 95.69 117 MET A O 1
ATOM 962 N N . ASN A 1 118 ? 8.549 -3.849 -6.135 1.00 95.50 118 ASN A N 1
ATOM 963 C CA . ASN A 1 118 ? 8.997 -3.748 -4.750 1.00 95.50 118 ASN A CA 1
ATOM 964 C C . ASN A 1 118 ? 10.413 -3.174 -4.659 1.00 95.50 118 ASN A C 1
ATOM 966 O O . ASN A 1 118 ? 10.619 -2.225 -3.905 1.00 95.50 118 ASN A O 1
ATOM 970 N N . TYR A 1 119 ? 11.344 -3.712 -5.447 1.00 93.38 119 TYR A N 1
ATOM 971 C CA . TYR A 1 119 ? 12.733 -3.263 -5.468 1.00 93.38 119 TYR A CA 1
ATOM 972 C C . TYR A 1 119 ? 12.849 -1.781 -5.845 1.00 93.38 119 TYR A C 1
ATOM 974 O O . TYR A 1 119 ? 13.467 -1.003 -5.118 1.00 93.38 119 TYR A O 1
ATOM 982 N N . TRP A 1 120 ? 12.176 -1.361 -6.923 1.00 94.00 120 TRP A N 1
ATOM 983 C CA . TRP A 1 120 ? 12.171 0.037 -7.354 1.00 94.00 120 TRP A CA 1
ATOM 984 C C . TRP A 1 120 ? 11.653 0.971 -6.253 1.00 94.00 120 TRP A C 1
ATOM 986 O O . TRP A 1 120 ? 12.262 1.995 -5.957 1.00 94.00 120 TRP A O 1
ATOM 996 N N . ALA A 1 121 ? 10.551 0.605 -5.594 1.00 93.31 121 ALA A N 1
ATOM 997 C CA . ALA A 1 121 ? 9.955 1.432 -4.550 1.00 93.31 121 ALA A CA 1
ATOM 998 C C . ALA A 1 121 ? 10.789 1.483 -3.258 1.00 93.31 121 ALA A C 1
ATOM 1000 O O . ALA A 1 121 ? 10.705 2.459 -2.512 1.00 93.31 121 ALA A O 1
ATOM 1001 N N . GLU A 1 122 ? 11.560 0.438 -2.958 1.00 91.44 122 GLU A N 1
ATOM 1002 C CA . GLU A 1 122 ? 12.529 0.461 -1.860 1.00 91.44 122 GLU A CA 1
ATOM 1003 C C . GLU A 1 122 ? 13.699 1.392 -2.177 1.00 91.44 122 GLU A C 1
ATOM 1005 O O . GLU A 1 122 ? 14.079 2.187 -1.316 1.00 91.44 122 GLU A O 1
ATOM 1010 N N . LEU A 1 123 ? 14.203 1.356 -3.414 1.00 89.31 123 LEU A N 1
ATOM 1011 C CA . LEU A 1 123 ? 15.242 2.267 -3.889 1.00 89.31 123 LEU A CA 1
ATOM 1012 C C . LEU A 1 123 ? 14.773 3.729 -3.840 1.00 89.31 123 LEU A C 1
ATOM 1014 O O . LEU A 1 123 ? 15.444 4.563 -3.232 1.00 89.31 123 LEU A O 1
ATOM 1018 N N . ASP A 1 124 ? 13.595 4.025 -4.397 1.00 88.81 124 ASP A N 1
ATOM 1019 C CA . ASP A 1 124 ? 12.984 5.360 -4.352 1.00 88.81 124 ASP A CA 1
ATOM 1020 C C . ASP A 1 124 ? 12.848 5.861 -2.907 1.00 88.81 124 ASP A C 1
ATOM 1022 O O . ASP A 1 124 ? 13.316 6.946 -2.565 1.00 88.81 124 ASP A O 1
ATOM 1026 N N . HIS A 1 125 ? 12.316 5.029 -2.006 1.00 86.25 125 HIS A N 1
ATOM 1027 C CA . HIS A 1 125 ? 12.162 5.397 -0.600 1.00 86.25 125 HIS A CA 1
ATOM 1028 C C . HIS A 1 125 ? 13.503 5.679 0.098 1.00 86.25 125 HIS A C 1
ATOM 1030 O O . HIS A 1 125 ? 13.597 6.624 0.887 1.00 86.25 125 HIS A O 1
ATOM 1036 N N . GLN A 1 126 ? 14.542 4.877 -0.159 1.00 83.38 126 GLN A N 1
ATOM 1037 C CA . GLN A 1 126 ? 15.878 5.110 0.401 1.00 83.38 126 GLN A CA 1
ATOM 1038 C C . GLN A 1 126 ? 16.471 6.441 -0.082 1.00 83.38 126 GLN A C 1
ATOM 1040 O O . GLN A 1 126 ? 17.065 7.173 0.715 1.00 83.38 126 GLN A O 1
ATOM 1045 N N . LEU A 1 127 ? 16.263 6.778 -1.356 1.00 80.12 127 LEU A N 1
ATOM 1046 C CA . LEU A 1 127 ? 16.746 8.018 -1.962 1.00 80.12 127 LEU A CA 1
ATOM 1047 C C . LEU A 1 127 ? 15.949 9.243 -1.489 1.00 80.12 127 LEU A C 1
ATOM 1049 O O . LEU A 1 127 ? 16.553 10.264 -1.172 1.00 80.12 127 LEU A O 1
ATOM 1053 N N . CYS A 1 128 ? 14.625 9.137 -1.322 1.00 73.12 128 CYS A N 1
ATOM 1054 C CA . CYS A 1 128 ? 13.810 10.185 -0.691 1.00 73.12 128 CYS A CA 1
ATOM 1055 C C . CYS A 1 128 ? 14.269 10.495 0.739 1.00 73.12 128 CYS A C 1
ATOM 1057 O O . CYS A 1 128 ? 14.207 11.641 1.187 1.00 73.12 128 CYS A O 1
ATOM 1059 N N . TYR A 1 129 ? 14.660 9.462 1.490 1.00 65.94 129 TYR A N 1
ATOM 1060 C CA . TYR A 1 129 ? 15.026 9.612 2.895 1.00 65.94 129 TYR A CA 1
ATOM 1061 C C . TYR A 1 129 ? 16.365 10.340 3.060 1.00 65.94 129 TYR A C 1
ATOM 1063 O O . TYR A 1 129 ? 16.507 11.195 3.937 1.00 65.94 129 TYR A O 1
ATOM 1071 N N . LYS A 1 130 ? 17.330 10.059 2.180 1.00 70.25 130 LYS A N 1
ATOM 1072 C CA . LYS A 1 130 ? 18.597 10.789 2.082 1.00 70.25 130 LYS A CA 1
ATOM 1073 C C . LYS A 1 130 ? 18.392 12.068 1.262 1.00 70.25 130 LYS A C 1
ATOM 1075 O O . LYS A 1 130 ? 18.863 12.150 0.136 1.00 70.25 130 LYS A O 1
ATOM 1080 N N . LYS A 1 131 ? 17.667 13.047 1.826 1.00 57.00 131 LYS A N 1
ATOM 1081 C CA . LYS A 1 131 ? 17.212 14.323 1.210 1.00 57.00 131 LYS A CA 1
ATOM 1082 C C . LYS A 1 131 ? 18.197 15.052 0.269 1.00 57.00 131 LYS A C 1
ATOM 1084 O O . LYS A 1 131 ? 17.756 15.885 -0.512 1.00 57.00 131 LYS A O 1
ATOM 1089 N N . GLU A 1 132 ? 19.486 14.745 0.327 1.00 57.00 132 GLU A N 1
ATOM 1090 C CA . GLU A 1 132 ? 20.549 15.210 -0.572 1.00 57.00 132 GLU A CA 1
ATOM 1091 C C . GLU A 1 132 ? 20.410 14.740 -2.034 1.00 57.00 132 GLU A C 1
ATOM 1093 O O . GLU A 1 132 ? 21.018 15.339 -2.913 1.00 57.00 132 GLU A O 1
ATOM 1098 N N . PHE A 1 133 ? 19.619 13.700 -2.329 1.00 54.28 133 PHE A N 1
ATOM 1099 C CA . PHE A 1 133 ? 19.525 13.151 -3.693 1.00 54.28 133 PHE A CA 1
ATOM 1100 C C . PHE A 1 133 ? 18.388 13.733 -4.543 1.00 54.28 133 PHE A C 1
ATOM 1102 O O . PHE A 1 133 ? 18.513 13.788 -5.764 1.00 54.28 133 PHE A O 1
ATOM 1109 N N . TYR A 1 134 ? 17.300 14.209 -3.931 1.00 54.97 134 TYR A N 1
ATOM 1110 C CA . TYR A 1 134 ? 16.162 14.787 -4.665 1.00 54.97 134 TYR A CA 1
ATOM 1111 C C . TYR A 1 134 ? 16.420 16.209 -5.184 1.00 54.97 134 TYR A C 1
ATOM 1113 O O . TYR A 1 134 ? 15.664 16.707 -6.012 1.00 54.97 134 TYR A O 1
ATOM 1121 N N . THR A 1 135 ? 17.498 16.855 -4.741 1.00 57.34 135 THR A N 1
ATOM 1122 C CA . THR A 1 135 ? 18.009 18.087 -5.359 1.00 57.34 135 THR A CA 1
ATOM 1123 C C . THR A 1 135 ? 18.717 17.812 -6.690 1.00 57.34 135 THR A C 1
ATOM 1125 O O . THR A 1 135 ? 18.928 18.739 -7.469 1.00 57.34 135 THR A O 1
ATOM 1128 N N . ASN A 1 136 ? 19.057 16.550 -6.987 1.00 69.56 136 ASN A N 1
ATOM 1129 C CA . ASN A 1 136 ? 19.679 16.145 -8.240 1.00 69.56 136 ASN A CA 1
ATOM 1130 C C . ASN A 1 136 ? 18.625 15.603 -9.220 1.00 69.56 136 ASN A C 1
ATOM 1132 O O . ASN A 1 136 ? 18.363 14.400 -9.291 1.00 69.56 136 ASN A O 1
ATOM 1136 N N . ASP A 1 137 ? 18.044 16.514 -10.004 1.00 76.94 137 ASP A N 1
ATOM 1137 C CA . ASP A 1 137 ? 17.011 16.244 -11.020 1.00 76.94 137 ASP A CA 1
ATOM 1138 C C . ASP A 1 137 ? 17.382 15.093 -11.981 1.00 76.94 137 ASP A C 1
ATOM 1140 O O . ASP A 1 137 ? 16.524 14.326 -12.423 1.00 76.94 137 ASP A O 1
ATOM 1144 N N . ARG A 1 138 ? 18.681 14.888 -12.244 1.00 82.56 138 ARG A N 1
ATOM 1145 C CA . ARG A 1 138 ? 19.164 13.780 -13.079 1.00 82.56 138 ARG A CA 1
ATOM 1146 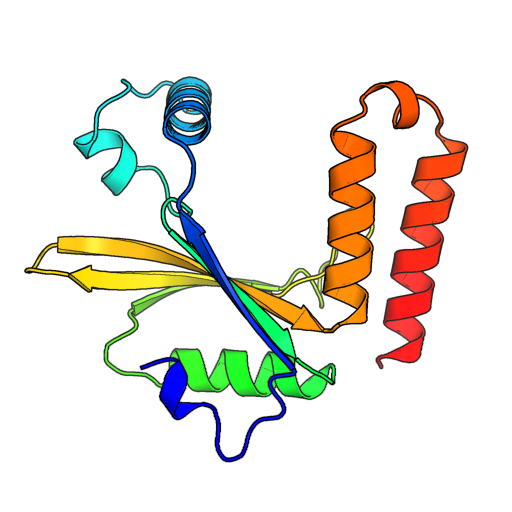C C . ARG A 1 138 ? 18.837 12.414 -12.474 1.00 82.56 138 ARG A C 1
ATOM 1148 O O . ARG A 1 138 ? 18.383 11.531 -13.193 1.00 82.56 138 ARG A O 1
ATOM 1155 N N . ILE A 1 139 ? 19.055 12.231 -11.172 1.00 82.19 139 ILE A N 1
ATOM 1156 C CA . ILE A 1 139 ? 18.829 10.941 -10.498 1.00 82.19 139 ILE A CA 1
ATOM 1157 C C . ILE A 1 139 ? 17.336 10.619 -10.462 1.00 82.19 139 ILE A C 1
ATOM 1159 O O . ILE A 1 139 ? 16.939 9.484 -10.721 1.00 82.19 139 ILE A O 1
ATOM 1163 N N . TYR A 1 140 ? 16.503 11.628 -10.206 1.00 82.12 140 TYR A N 1
ATOM 1164 C CA . TYR A 1 140 ? 15.054 11.468 -10.225 1.00 82.12 140 TYR A CA 1
ATOM 1165 C C . TYR A 1 140 ? 14.539 11.040 -11.610 1.00 82.12 140 TYR A C 1
ATOM 1167 O O . TYR A 1 140 ? 13.779 10.076 -11.719 1.00 82.12 140 TYR A O 1
ATOM 1175 N N . LYS A 1 141 ? 15.025 11.679 -12.683 1.00 86.38 141 LYS A N 1
ATOM 1176 C CA . LYS A 1 141 ? 14.699 11.299 -14.069 1.00 86.38 141 LYS A CA 1
ATOM 1177 C C . LYS A 1 141 ? 15.150 9.880 -14.418 1.00 86.38 141 LYS A C 1
ATOM 1179 O O . LYS A 1 141 ? 14.416 9.154 -15.088 1.00 86.38 141 LYS A O 1
ATOM 1184 N N . GLU A 1 142 ? 16.318 9.456 -13.939 1.00 88.44 142 GLU A N 1
ATOM 1185 C CA . GLU A 1 142 ? 16.800 8.082 -14.122 1.00 88.44 142 GLU A CA 1
ATOM 1186 C C . GLU A 1 142 ? 15.915 7.055 -13.401 1.00 88.44 142 GLU A C 1
ATOM 1188 O O . GLU A 1 142 ? 15.537 6.047 -13.997 1.00 88.44 142 GLU A O 1
ATOM 1193 N N . LEU A 1 143 ? 15.492 7.322 -12.160 1.00 88.25 143 LEU A N 1
ATOM 1194 C CA . LEU A 1 143 ? 14.544 6.449 -11.455 1.00 88.25 143 LEU A CA 1
ATOM 1195 C C . LEU A 1 143 ? 13.217 6.329 -12.205 1.00 88.25 143 LEU A C 1
ATOM 1197 O O . LEU A 1 143 ? 12.707 5.218 -12.371 1.00 88.25 143 LEU A O 1
ATOM 1201 N N . GLN A 1 144 ? 12.678 7.447 -12.697 1.00 89.50 144 GLN A N 1
ATOM 1202 C CA . GLN A 1 144 ? 11.467 7.450 -13.518 1.00 89.50 144 GLN A CA 1
ATOM 1203 C C . GLN A 1 144 ? 11.653 6.633 -14.805 1.00 89.50 144 GLN A C 1
ATOM 1205 O O . GLN A 1 144 ? 10.735 5.923 -15.226 1.00 89.50 144 GLN A O 1
ATOM 1210 N N . ARG A 1 145 ? 12.830 6.716 -15.438 1.00 91.06 145 ARG A N 1
ATOM 1211 C CA . ARG A 1 145 ? 13.174 5.920 -16.622 1.00 91.06 145 ARG A CA 1
ATOM 1212 C C . ARG A 1 145 ? 13.172 4.429 -16.296 1.00 91.06 145 ARG A C 1
ATOM 1214 O O . ARG A 1 145 ? 12.465 3.680 -16.968 1.00 91.06 145 ARG A O 1
ATOM 1221 N N . TYR A 1 146 ? 13.848 4.014 -15.225 1.00 91.00 146 TYR A N 1
ATOM 1222 C CA . TYR A 1 146 ? 13.861 2.614 -14.796 1.00 91.00 146 TYR A CA 1
ATOM 1223 C C . TYR A 1 146 ? 12.466 2.089 -14.452 1.00 91.00 146 TYR A C 1
ATOM 1225 O O . TYR A 1 146 ? 12.125 0.978 -14.848 1.00 91.00 146 TYR A O 1
ATOM 1233 N N . ALA A 1 147 ? 11.620 2.891 -13.798 1.00 91.44 147 ALA A N 1
ATOM 1234 C CA . ALA A 1 147 ? 10.232 2.507 -13.531 1.00 91.44 147 ALA A CA 1
ATOM 1235 C C . ALA A 1 147 ? 9.456 2.188 -14.820 1.00 91.44 147 ALA A C 1
ATOM 1237 O O . ALA A 1 147 ? 8.663 1.246 -14.865 1.00 91.44 147 ALA A O 1
ATOM 1238 N N . LYS A 1 148 ? 9.671 2.982 -15.878 1.00 91.19 148 LYS A N 1
ATOM 1239 C CA . LYS A 1 148 ? 9.040 2.776 -17.189 1.00 91.19 148 LYS A CA 1
ATOM 1240 C C . LYS A 1 148 ? 9.606 1.550 -17.903 1.00 91.19 148 LYS A C 1
ATOM 1242 O O . LYS A 1 148 ? 8.838 0.821 -18.520 1.00 91.19 148 LYS A O 1
ATOM 1247 N N . GLU A 1 149 ? 10.914 1.319 -17.829 1.00 92.81 149 GLU A N 1
ATOM 1248 C CA . GLU A 1 149 ? 11.554 0.145 -18.434 1.00 92.81 149 GLU A CA 1
ATOM 1249 C C . GLU A 1 149 ? 11.120 -1.162 -17.768 1.00 92.81 149 GLU A C 1
ATOM 1251 O O . GLU A 1 149 ? 10.806 -2.115 -18.477 1.00 92.81 149 GLU A O 1
ATOM 1256 N N . ILE A 1 150 ? 11.038 -1.193 -16.433 1.00 90.31 150 ILE A N 1
ATOM 1257 C CA . ILE A 1 150 ? 10.496 -2.334 -15.680 1.00 90.31 150 ILE A CA 1
ATOM 1258 C C . ILE A 1 150 ? 9.074 -2.632 -16.156 1.00 90.31 150 ILE A C 1
ATOM 1260 O O . ILE A 1 150 ? 8.780 -3.752 -16.558 1.00 90.31 150 ILE A O 1
ATOM 1264 N N . ALA A 1 151 ? 8.217 -1.609 -16.201 1.00 89.19 151 ALA A N 1
ATOM 1265 C CA . ALA A 1 151 ? 6.823 -1.785 -16.589 1.00 89.19 151 ALA A CA 1
ATOM 1266 C C . ALA A 1 151 ? 6.643 -2.332 -18.013 1.00 89.19 151 ALA A C 1
ATOM 1268 O O . ALA A 1 151 ? 5.721 -3.100 -18.244 1.00 89.19 151 ALA A O 1
ATOM 1269 N N . LYS A 1 152 ? 7.522 -1.964 -18.954 1.00 88.94 152 LYS A N 1
ATOM 1270 C CA . LYS A 1 152 ? 7.495 -2.488 -20.330 1.00 88.94 152 LYS A CA 1
ATOM 1271 C C . LYS A 1 152 ? 7.908 -3.956 -20.440 1.00 88.94 152 LYS A C 1
ATOM 1273 O O . LYS A 1 152 ? 7.604 -4.570 -21.448 1.00 88.94 152 LYS A O 1
ATOM 1278 N N . LYS A 1 153 ? 8.675 -4.475 -19.477 1.00 86.88 153 LYS A N 1
ATOM 1279 C CA . LYS A 1 153 ? 9.180 -5.858 -19.486 1.00 86.88 153 LYS A CA 1
ATOM 1280 C C . LYS A 1 153 ? 8.288 -6.828 -18.711 1.00 86.88 153 LYS A C 1
ATOM 1282 O O . LYS A 1 153 ? 8.446 -8.031 -18.864 1.00 86.88 153 LYS A O 1
ATOM 1287 N N . GLU A 1 154 ? 7.426 -6.309 -17.839 1.00 80.19 154 GLU A N 1
ATOM 1288 C CA . GLU A 1 154 ? 6.475 -7.100 -17.045 1.00 80.19 154 GLU A CA 1
ATOM 1289 C C . GLU A 1 154 ? 5.099 -7.257 -17.720 1.00 80.19 154 GLU A C 1
ATOM 1291 O O . GLU A 1 154 ? 4.279 -8.018 -17.209 1.00 80.19 154 GLU A O 1
ATOM 1296 N N . GLN A 1 155 ? 4.858 -6.534 -18.821 1.00 63.75 155 GLN A N 1
ATOM 1297 C CA . GLN A 1 155 ? 3.673 -6.614 -19.688 1.00 63.75 155 GLN A CA 1
ATOM 1298 C C . GLN A 1 155 ? 3.988 -7.439 -20.933 1.00 63.75 155 GLN A C 1
ATOM 1300 O O . GLN A 1 155 ? 3.080 -8.168 -21.382 1.00 63.75 155 GLN A O 1
#

Secondary structure (DSSP, 8-state):
-GGGGTTTS-EEEEEEEEPPHHHHHHHHHHTT--S-HHHHHHH-S-SEEEEEEESSHHHHHHHHHHHHT-TT-EEEEEEETTTS--TT----EEEEEEEEETTEEEEEEEEEEEHHHHHHHHHHHHHHHSTTSTT-HHHHHHHHHHHHHHHHH--

Radius of gyration: 16.91 Å; chains: 1; bounding box: 37×42×41 Å

Foldseek 3Di:
DVVVCPPPFQFPDKDKDADDLVRLCVVCVVVVHDSDPVCSQVPPQARIEMETAGAAPVSLVVVVVVLVVDPQKAWDDWDACLVVPDPLLQGWIWTWTWGADPNDTGIYIYTYYYPQNVVLVVVVVVQVVVVVNVVPVVVSVVSNVSSVVVSVVRD

pLDDT: mean 86.78, std 12.15, range [45.34, 97.94]

Sequence (155 aa):
MIHQLDSEEKIYKVTYRLKSIQSISRKLQRKNKEVTLKNALHYLNDIAGIRIICNLYDDVYKITNKLQTISDLEVIKIKDYIQSPKESGYRSVHMIVCVYVNGKKIPVEIQLRTIAMNYWAELDHQLCYKKEFYTNDRIYKELQRYAKEIAKKEQ